Protein AF-A0A377BZ03-F1 (afdb_monomer_lite)

Radius of gyration: 14.29 Å; chains: 1; bounding box: 41×18×38 Å

Foldseek 3Di:
DPQQADKDKDWAKDKDQQDDDDDPVCSVVRIDIAGTKMFIDHRNDTPDIDHPVVVVVVPD

Organism: Escherichia coli (NCBI:txid562)

Sequence (60 aa):
MSGEHTLKAVRGSFIDVTRTVDNPEEIASALRFIEDGLLLIKQGKVEWFGEWEDGKASNS

InterPro domains:
  IPR011059 Metal-dependent hydrolase, composite domain superfamily [G3DSA:2.30.40.10] (4-60)
  IPR011059 Metal-dependent hydrolase, composite domain superfamily [SSF51338] (8-56)

Secondary structure (DSSP, 8-state):
---TT--EEEEEEEEEE-S--SSGGGHHHHEEEEEEEEEEEETTEEEEEEEHHHHHHT--

Structure (mmCIF, N/CA/C/O backbone):
data_AF-A0A377BZ03-F1
#
_entry.id   AF-A0A377BZ03-F1
#
loop_
_atom_site.group_PDB
_atom_site.id
_atom_site.type_symbol
_atom_site.label_atom_id
_atom_site.label_alt_id
_atom_site.label_comp_id
_atom_site.label_asym_id
_atom_site.label_entity_id
_atom_site.label_seq_id
_atom_site.pdbx_PDB_ins_code
_atom_site.Cartn_x
_atom_site.Cartn_y
_atom_site.Cartn_z
_atom_site.occupancy
_atom_site.B_iso_or_equiv
_atom_site.auth_seq_id
_atom_site.auth_comp_id
_atom_site.auth_asym_id
_atom_site.auth_atom_id
_atom_site.pdbx_PDB_model_num
ATOM 1 N N . MET A 1 1 ? -28.568 7.895 3.493 1.00 47.66 1 MET A N 1
ATOM 2 C CA . MET A 1 1 ? -27.405 7.054 3.143 1.00 47.66 1 MET A CA 1
ATOM 3 C C . MET A 1 1 ? -26.307 7.354 4.155 1.00 47.66 1 MET A C 1
ATOM 5 O O . MET A 1 1 ? -25.783 8.451 4.132 1.00 47.66 1 MET A O 1
ATOM 9 N N . SER A 1 2 ? -26.059 6.474 5.132 1.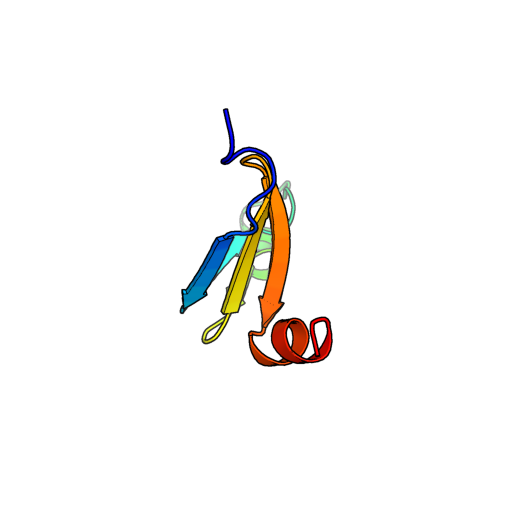00 56.81 2 SER A N 1
ATOM 10 C CA . SER A 1 2 ? -25.202 6.764 6.304 1.00 56.81 2 SER A CA 1
ATOM 11 C C . SER A 1 2 ? -23.783 6.181 6.222 1.00 56.81 2 SER A C 1
ATOM 13 O O . SER A 1 2 ? -22.981 6.411 7.119 1.00 56.81 2 SER A O 1
ATOM 15 N N . GLY A 1 3 ? -23.456 5.439 5.156 1.00 57.97 3 GLY A N 1
ATOM 16 C CA . GLY A 1 3 ? -22.152 4.782 4.990 1.00 57.97 3 GLY A CA 1
ATOM 17 C C . GLY A 1 3 ? -21.082 5.615 4.275 1.00 57.97 3 GLY A C 1
ATOM 18 O O . GLY A 1 3 ? -19.930 5.194 4.218 1.00 57.97 3 GLY A O 1
ATOM 19 N N . GLU A 1 4 ? -21.425 6.788 3.732 1.00 59.59 4 GLU A N 1
ATOM 20 C CA . GLU A 1 4 ? -20.504 7.619 2.931 1.00 59.59 4 GLU A CA 1
ATOM 21 C C . GLU A 1 4 ? -19.377 8.271 3.749 1.00 59.59 4 GLU A C 1
ATOM 23 O O . GLU A 1 4 ? -18.450 8.839 3.178 1.00 59.59 4 GLU A O 1
ATOM 28 N N . HIS A 1 5 ? -19.404 8.160 5.079 1.00 68.56 5 HIS A N 1
ATOM 29 C CA . HIS A 1 5 ? -18.386 8.741 5.960 1.00 68.56 5 HIS A CA 1
ATOM 30 C C . HIS A 1 5 ? -17.605 7.707 6.779 1.00 68.56 5 HIS A C 1
ATOM 32 O O . HIS A 1 5 ? -16.717 8.087 7.540 1.00 68.56 5 HIS A O 1
ATOM 38 N N . THR A 1 6 ? -17.898 6.412 6.636 1.00 86.31 6 THR A N 1
ATOM 39 C CA . THR A 1 6 ? -17.240 5.371 7.434 1.00 86.31 6 THR A CA 1
ATOM 40 C C . THR A 1 6 ? -15.875 5.020 6.850 1.00 86.31 6 THR A C 1
ATOM 42 O O . THR A 1 6 ? -15.771 4.607 5.693 1.00 86.31 6 THR A O 1
ATOM 45 N N . LEU A 1 7 ? -14.833 5.158 7.670 1.00 92.44 7 LEU A N 1
ATOM 46 C CA . LEU A 1 7 ? -13.499 4.649 7.371 1.00 92.44 7 LEU A CA 1
ATOM 47 C C . LEU A 1 7 ? -13.505 3.120 7.479 1.00 92.44 7 LEU A C 1
ATOM 49 O O . LEU A 1 7 ? -13.961 2.567 8.480 1.00 92.44 7 LEU A O 1
ATOM 53 N N . LYS A 1 8 ? -12.994 2.439 6.457 1.00 94.94 8 LYS A N 1
ATOM 54 C CA . LYS A 1 8 ? -12.758 0.992 6.473 1.00 94.94 8 LYS A CA 1
ATOM 55 C C . LYS A 1 8 ? -11.260 0.738 6.567 1.00 94.94 8 LYS A C 1
ATOM 57 O O . LYS A 1 8 ? -10.488 1.437 5.920 1.00 94.94 8 LYS A O 1
ATOM 62 N N . ALA A 1 9 ? -10.873 -0.270 7.337 1.00 96.44 9 ALA A N 1
ATOM 63 C CA . ALA A 1 9 ? -9.490 -0.692 7.502 1.00 96.44 9 ALA A CA 1
ATOM 64 C C . ALA A 1 9 ? -9.347 -2.158 7.085 1.00 96.44 9 ALA A C 1
ATOM 66 O O . ALA A 1 9 ? -10.150 -2.998 7.494 1.00 96.44 9 ALA A O 1
ATOM 67 N N . VAL A 1 10 ? -8.331 -2.460 6.279 1.00 97.81 10 VAL A N 1
ATOM 68 C CA . VAL A 1 10 ? -7.959 -3.822 5.882 1.00 97.81 10 VAL A CA 1
ATOM 69 C C . VAL A 1 10 ? -6.495 -4.031 6.254 1.00 97.81 10 VAL A C 1
ATOM 71 O O . VAL A 1 10 ? -5.647 -3.272 5.796 1.00 97.81 10 VAL A O 1
ATOM 74 N N . ARG A 1 11 ? -6.200 -5.039 7.080 1.00 97.81 11 ARG A N 1
ATOM 75 C CA . ARG A 1 11 ? -4.836 -5.417 7.477 1.00 97.81 11 ARG A CA 1
ATOM 76 C C . ARG A 1 11 ? -4.477 -6.775 6.881 1.00 97.81 11 ARG A C 1
ATOM 78 O O . ARG A 1 11 ? -5.331 -7.661 6.850 1.00 97.81 11 ARG A O 1
ATOM 85 N N . GLY A 1 12 ? -3.240 -6.938 6.434 1.00 98.12 12 GLY A N 1
ATOM 86 C CA . GLY A 1 12 ? -2.739 -8.187 5.864 1.00 98.12 12 GLY A CA 1
ATOM 87 C C . GLY A 1 12 ? -1.480 -7.970 5.037 1.00 98.12 12 GLY A C 1
ATOM 88 O O . GLY A 1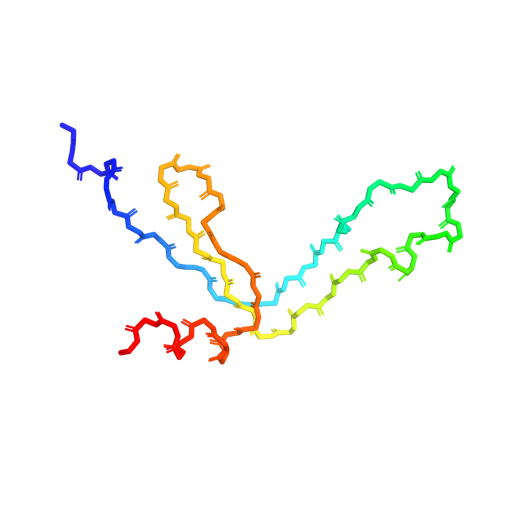 12 ? -0.900 -6.890 5.061 1.00 98.12 12 GLY A O 1
ATOM 89 N N . SER A 1 13 ? -1.083 -8.987 4.279 1.00 98.75 13 SER A N 1
ATOM 90 C CA . SER A 1 13 ? 0.041 -8.877 3.350 1.00 98.75 13 SER A CA 1
ATOM 91 C C . SER A 1 13 ? -0.426 -8.326 2.004 1.00 98.75 13 SER A C 1
ATOM 93 O O . SER A 1 13 ? -1.406 -8.813 1.434 1.00 98.75 13 SER A O 1
ATOM 95 N N . PHE A 1 14 ? 0.279 -7.324 1.482 1.00 98.75 14 PHE A N 1
ATOM 96 C CA . PHE A 1 14 ? -0.073 -6.626 0.247 1.00 98.75 14 PHE A CA 1
ATOM 97 C C . PHE A 1 14 ? 1.086 -6.612 -0.747 1.00 98.75 14 PHE A C 1
ATOM 99 O O . PHE A 1 14 ? 2.255 -6.567 -0.365 1.00 98.75 14 PHE A O 1
ATOM 106 N N . ILE A 1 15 ? 0.742 -6.601 -2.034 1.00 98.69 15 ILE A N 1
ATOM 107 C CA . ILE A 1 15 ? 1.683 -6.457 -3.143 1.00 98.69 15 ILE A CA 1
ATOM 108 C C . ILE A 1 15 ? 1.113 -5.497 -4.187 1.00 98.69 15 ILE A C 1
ATOM 110 O O . ILE A 1 15 ? -0.051 -5.617 -4.574 1.00 98.69 15 ILE A O 1
ATOM 114 N N . ASP A 1 16 ? 1.925 -4.547 -4.641 1.00 98.62 16 ASP A N 1
ATOM 115 C CA . ASP A 1 16 ? 1.585 -3.624 -5.723 1.00 98.62 16 ASP A CA 1
ATOM 116 C C . ASP A 1 16 ? 2.824 -3.173 -6.514 1.00 98.62 16 ASP A C 1
ATOM 118 O O . ASP A 1 16 ? 3.967 -3.421 -6.129 1.00 98.62 16 ASP A O 1
ATOM 122 N N . VAL A 1 17 ? 2.593 -2.517 -7.654 1.00 98.44 17 VAL A N 1
ATOM 123 C CA . VAL A 1 17 ? 3.630 -1.823 -8.430 1.00 98.44 17 VAL A CA 1
ATOM 124 C C . VAL A 1 17 ? 3.351 -0.327 -8.322 1.00 98.44 17 VAL A C 1
ATOM 126 O O . VAL A 1 17 ? 2.298 0.151 -8.735 1.00 98.44 17 VAL A O 1
ATOM 129 N N . THR A 1 18 ? 4.288 0.407 -7.729 1.00 98.44 18 THR A N 1
ATOM 130 C CA . THR A 1 18 ? 4.060 1.761 -7.192 1.00 98.44 18 THR A CA 1
ATOM 131 C C . THR A 1 18 ? 4.102 2.883 -8.226 1.00 98.44 18 THR A C 1
ATOM 133 O O . THR A 1 18 ? 3.621 3.985 -7.963 1.00 98.44 18 THR A O 1
ATOM 136 N N . ARG A 1 19 ? 4.679 2.628 -9.402 1.00 98.56 19 ARG A N 1
ATOM 137 C CA . ARG A 1 19 ? 4.773 3.586 -10.507 1.00 98.56 19 ARG A CA 1
ATOM 138 C C . ARG A 1 19 ? 4.749 2.864 -11.848 1.00 98.56 19 ARG A C 1
ATOM 140 O O . ARG A 1 19 ? 5.100 1.690 -11.929 1.00 98.56 19 ARG A O 1
ATOM 147 N N . THR A 1 20 ? 4.372 3.583 -12.897 1.00 98.44 20 THR A N 1
ATOM 148 C CA . THR A 1 20 ? 4.546 3.118 -14.276 1.00 98.44 20 THR A CA 1
ATOM 149 C C . THR A 1 20 ? 6.030 2.964 -14.602 1.00 98.44 20 THR A C 1
ATOM 151 O O . THR A 1 20 ? 6.862 3.699 -14.067 1.00 98.44 20 THR A O 1
ATOM 154 N N . VAL A 1 21 ? 6.350 2.023 -15.485 1.00 98.19 21 VAL A N 1
ATOM 155 C CA . VAL A 1 21 ? 7.710 1.763 -15.969 1.00 98.19 21 VAL A CA 1
ATOM 156 C C . VAL A 1 21 ? 7.690 1.614 -17.483 1.00 98.19 21 VAL A C 1
ATOM 158 O O . VAL A 1 21 ? 6.681 1.175 -18.038 1.00 98.19 21 VAL A O 1
ATOM 161 N N . ASP A 1 22 ? 8.803 1.955 -18.125 1.00 98.38 22 ASP A N 1
ATOM 162 C CA . ASP A 1 22 ? 8.931 1.876 -19.582 1.00 98.38 22 ASP A CA 1
ATOM 163 C C . ASP A 1 22 ? 9.536 0.538 -20.035 1.00 98.38 22 ASP A C 1
ATOM 165 O O . ASP A 1 22 ? 9.233 0.068 -21.131 1.00 98.38 22 ASP A O 1
ATOM 169 N N . ASN A 1 23 ? 10.337 -0.108 -19.174 1.00 98.00 23 ASN A N 1
ATOM 170 C CA . ASN A 1 23 ? 10.996 -1.382 -19.465 1.00 98.00 23 ASN A CA 1
ATOM 171 C C . ASN A 1 23 ? 10.682 -2.457 -18.401 1.00 98.00 23 ASN A C 1
ATOM 173 O O . ASN A 1 23 ? 10.600 -2.138 -17.208 1.00 98.00 23 ASN A O 1
ATOM 177 N N . PRO A 1 24 ? 10.534 -3.744 -18.781 1.00 97.94 24 PRO A N 1
ATOM 178 C CA . PRO A 1 24 ? 10.239 -4.827 -17.837 1.00 97.94 24 PRO A CA 1
ATOM 179 C C . PRO A 1 24 ? 11.277 -4.998 -16.719 1.00 97.94 24 PRO A C 1
ATOM 181 O O . PRO A 1 24 ? 10.924 -5.371 -15.600 1.00 97.94 24 PRO A O 1
ATOM 184 N N . GLU A 1 25 ? 12.549 -4.705 -16.989 1.00 98.12 25 GLU A N 1
ATOM 185 C CA . GLU A 1 25 ? 13.649 -4.807 -16.025 1.00 98.12 25 GLU A CA 1
ATOM 186 C C . GLU A 1 25 ? 13.469 -3.852 -14.832 1.00 98.12 25 GLU A C 1
ATOM 188 O O . GLU A 1 25 ? 13.980 -4.105 -13.741 1.00 98.12 25 GLU A O 1
ATOM 193 N N . GLU A 1 26 ? 12.695 -2.777 -15.005 1.00 98.06 26 GLU A N 1
ATOM 194 C CA . GLU A 1 26 ? 12.434 -1.786 -13.962 1.00 98.06 26 GLU A CA 1
ATOM 195 C C . GLU A 1 26 ? 11.323 -2.209 -12.993 1.00 98.06 26 GLU A C 1
ATOM 197 O O . GLU A 1 26 ? 11.227 -1.636 -11.903 1.00 98.06 26 GLU A O 1
ATOM 202 N N . ILE A 1 27 ? 10.517 -3.228 -13.329 1.00 98.00 27 ILE A N 1
ATOM 203 C CA . ILE A 1 27 ? 9.384 -3.683 -12.501 1.00 98.00 27 ILE A CA 1
ATOM 204 C C . ILE A 1 27 ? 9.853 -4.025 -11.088 1.00 98.00 27 ILE A C 1
ATOM 206 O O . ILE A 1 27 ? 9.218 -3.611 -10.122 1.00 98.00 27 ILE A O 1
ATOM 210 N N . ALA A 1 28 ? 10.991 -4.712 -10.948 1.00 97.94 28 ALA A N 1
ATOM 211 C CA . ALA A 1 28 ? 11.532 -5.090 -9.642 1.00 97.94 28 ALA A CA 1
ATOM 212 C C . ALA A 1 28 ? 11.799 -3.874 -8.737 1.00 97.94 28 ALA A C 1
ATOM 214 O O . ALA A 1 28 ? 11.603 -3.950 -7.530 1.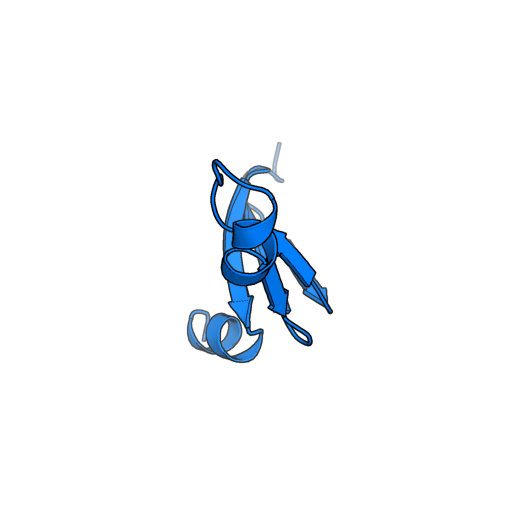00 97.94 28 ALA A O 1
ATOM 215 N N . SER A 1 29 ? 12.188 -2.736 -9.319 1.00 98.06 29 SER A N 1
ATOM 216 C CA . SER A 1 29 ? 12.426 -1.486 -8.584 1.00 98.06 29 SER A CA 1
ATOM 217 C C . SER A 1 29 ? 11.150 -0.690 -8.279 1.00 98.06 29 SER A C 1
ATOM 219 O O . SER A 1 29 ? 11.193 0.292 -7.538 1.00 98.06 29 SER A O 1
ATOM 221 N N . ALA A 1 30 ? 10.026 -1.042 -8.904 1.00 98.50 30 ALA A N 1
ATOM 222 C CA . ALA A 1 30 ? 8.714 -0.441 -8.670 1.00 98.50 30 ALA A CA 1
ATOM 223 C C . ALA A 1 30 ? 7.805 -1.340 -7.820 1.00 98.50 30 ALA A C 1
ATOM 225 O O . ALA A 1 30 ? 6.805 -0.855 -7.285 1.00 98.50 30 ALA A O 1
ATOM 226 N N . LEU A 1 31 ? 8.150 -2.623 -7.695 1.00 98.56 31 LEU A N 1
ATOM 227 C CA . LEU A 1 31 ? 7.439 -3.601 -6.892 1.00 98.56 31 LEU A CA 1
ATOM 228 C C . LEU A 1 31 ? 7.573 -3.260 -5.409 1.00 98.56 31 LEU A C 1
ATOM 230 O O . LEU A 1 31 ? 8.669 -3.019 -4.902 1.00 98.56 31 LEU A O 1
ATOM 234 N N . ARG A 1 32 ? 6.449 -3.289 -4.706 1.00 98.62 32 ARG A N 1
ATOM 235 C CA . ARG A 1 32 ? 6.392 -3.163 -3.258 1.00 98.62 32 ARG A CA 1
ATOM 236 C C . ARG A 1 32 ? 5.651 -4.360 -2.691 1.00 98.62 32 ARG A C 1
ATOM 238 O O . ARG A 1 32 ? 4.583 -4.734 -3.170 1.00 98.62 32 ARG A O 1
ATOM 245 N N . PHE A 1 33 ? 6.237 -4.939 -1.654 1.00 98.62 33 PHE A N 1
ATOM 246 C CA . PHE A 1 33 ? 5.622 -5.967 -0.833 1.00 98.62 33 PHE A CA 1
ATOM 247 C C . PHE A 1 33 ? 5.646 -5.490 0.615 1.00 98.62 33 PHE A C 1
ATOM 249 O O . PHE A 1 33 ? 6.697 -5.080 1.102 1.00 98.62 33 PHE A O 1
ATOM 256 N N . ILE A 1 34 ? 4.488 -5.523 1.266 1.00 98.56 34 ILE A N 1
ATOM 257 C CA . ILE A 1 34 ? 4.326 -5.186 2.680 1.00 98.56 34 ILE A CA 1
ATOM 258 C C . ILE A 1 34 ? 3.743 -6.424 3.358 1.00 98.56 34 ILE A C 1
ATOM 260 O O . ILE A 1 34 ? 2.621 -6.825 3.042 1.00 98.56 34 ILE A O 1
ATOM 264 N N . GLU A 1 35 ? 4.500 -7.047 4.259 1.00 98.56 35 GLU A N 1
ATOM 265 C CA . GLU A 1 35 ? 4.088 -8.294 4.916 1.00 98.56 35 GLU A CA 1
ATOM 266 C C . GLU A 1 35 ? 2.960 -8.064 5.935 1.00 98.56 35 GLU A C 1
ATOM 268 O O . GLU A 1 35 ? 2.000 -8.837 5.964 1.00 98.56 35 GLU A O 1
ATOM 273 N N . ASP A 1 36 ? 3.034 -6.976 6.709 1.00 98.38 36 ASP A N 1
ATOM 274 C CA . ASP A 1 36 ? 2.040 -6.574 7.712 1.00 98.38 36 ASP A CA 1
ATOM 275 C C . ASP A 1 36 ? 1.514 -5.159 7.429 1.00 98.38 36 ASP A C 1
ATOM 277 O O . ASP A 1 36 ? 1.790 -4.193 8.138 1.00 98.38 36 ASP A O 1
ATOM 281 N N . GLY A 1 37 ? 0.771 -5.023 6.333 1.00 98.38 37 GLY A N 1
ATOM 282 C CA . GLY A 1 37 ? 0.291 -3.738 5.841 1.00 98.38 37 GLY A CA 1
ATOM 283 C C . GLY A 1 37 ? -1.091 -3.361 6.354 1.00 98.38 37 GLY A C 1
ATOM 284 O O . GLY A 1 37 ? -1.876 -4.194 6.814 1.00 98.38 37 GLY A O 1
ATOM 285 N N . LEU A 1 38 ? -1.419 -2.082 6.201 1.00 98.38 38 LEU A N 1
ATOM 286 C CA . LEU A 1 38 ? -2.735 -1.513 6.456 1.00 98.38 38 LEU A CA 1
ATOM 287 C C . LEU A 1 38 ? -3.193 -0.675 5.263 1.00 98.38 38 LEU A C 1
ATOM 289 O O . LEU A 1 38 ? -2.486 0.211 4.793 1.00 98.38 38 LEU A O 1
ATOM 293 N N . LEU A 1 39 ? -4.421 -0.924 4.817 1.00 98.25 39 LEU A N 1
ATOM 294 C CA . LEU A 1 39 ? -5.122 -0.156 3.800 1.00 98.25 39 LEU A CA 1
ATOM 295 C C . LEU A 1 39 ? -6.348 0.521 4.424 1.00 98.25 39 LEU A C 1
ATOM 297 O O . LEU A 1 39 ? -7.277 -0.152 4.882 1.00 98.25 39 LEU A O 1
ATOM 301 N N . LEU A 1 40 ? -6.362 1.852 4.416 1.00 96.25 40 LEU A N 1
ATOM 302 C CA . LEU A 1 40 ? -7.498 2.663 4.842 1.00 96.25 40 LEU A CA 1
ATOM 303 C C . LEU A 1 40 ? -8.297 3.128 3.625 1.00 96.25 40 LEU A C 1
ATOM 305 O O . LEU A 1 40 ? -7.750 3.708 2.687 1.00 96.25 40 LEU A O 1
ATOM 309 N N . ILE A 1 41 ? -9.605 2.880 3.647 1.00 95.88 41 ILE A N 1
ATOM 310 C CA . ILE A 1 41 ? -10.523 3.188 2.549 1.00 95.88 41 ILE A CA 1
ATOM 311 C C . ILE A 1 41 ? -11.618 4.115 3.058 1.00 95.88 41 ILE A C 1
ATOM 313 O O . ILE A 1 41 ? -12.344 3.783 4.000 1.00 95.88 41 ILE A O 1
ATOM 317 N N . LYS A 1 42 ? -11.795 5.245 2.378 1.00 94.19 42 LYS A N 1
ATOM 318 C CA . LYS A 1 42 ? -12.876 6.198 2.632 1.00 94.19 42 LYS A CA 1
ATOM 319 C C . LYS A 1 42 ? -13.530 6.565 1.308 1.00 94.19 42 LYS A C 1
ATOM 321 O O . LYS A 1 42 ? -12.850 6.817 0.321 1.00 94.19 42 LYS A O 1
ATOM 326 N N . GLN A 1 43 ? -14.863 6.525 1.261 1.00 93.19 43 GLN A N 1
ATOM 327 C C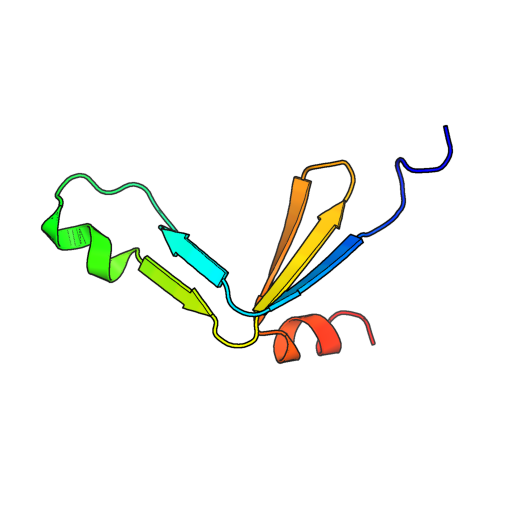A . GLN A 1 43 ? -15.635 6.861 0.050 1.00 93.19 43 GLN A CA 1
ATOM 328 C C . GLN A 1 43 ? -15.193 6.095 -1.215 1.00 93.19 43 GLN A C 1
ATOM 330 O O . GLN A 1 43 ? -15.176 6.636 -2.317 1.00 93.19 43 GLN A O 1
ATOM 335 N N . GLY A 1 44 ? -14.813 4.823 -1.054 1.00 93.62 44 GLY A N 1
ATOM 336 C CA . GLY A 1 44 ? -14.379 3.972 -2.167 1.00 93.62 44 GLY A CA 1
ATOM 337 C C . GLY A 1 44 ? -12.994 4.305 -2.731 1.00 93.62 44 GLY A C 1
ATOM 338 O O . GLY A 1 44 ? -12.632 3.764 -3.771 1.00 93.62 44 GLY A O 1
ATOM 339 N N . LYS A 1 45 ? -12.217 5.165 -2.062 1.00 95.69 45 LYS A N 1
ATOM 340 C CA . LYS A 1 45 ? -10.843 5.517 -2.437 1.00 95.69 45 LYS A CA 1
ATOM 341 C C . LYS A 1 45 ? -9.856 5.097 -1.356 1.00 95.69 45 LYS A C 1
ATOM 343 O O . LYS A 1 45 ? -10.222 4.994 -0.185 1.00 95.69 45 LYS A O 1
ATOM 348 N N . VAL A 1 46 ? -8.612 4.869 -1.769 1.00 96.69 46 VAL A N 1
ATOM 349 C CA . VAL A 1 46 ? -7.485 4.672 -0.853 1.00 96.69 46 VAL A CA 1
ATOM 350 C C . VAL A 1 46 ? -7.187 6.005 -0.176 1.00 96.69 46 VAL A C 1
ATOM 352 O O . VAL A 1 46 ? -6.803 6.960 -0.844 1.00 96.69 46 VAL A O 1
ATOM 355 N N . GLU A 1 47 ? -7.402 6.063 1.134 1.00 95.81 47 GLU A N 1
ATOM 356 C CA . GLU A 1 47 ? -7.067 7.219 1.970 1.00 95.81 47 GLU A CA 1
ATOM 357 C C . GLU A 1 47 ? -5.611 7.126 2.444 1.00 95.81 47 GLU A C 1
ATOM 359 O O . GLU A 1 47 ? -4.897 8.123 2.480 1.00 95.81 47 GLU A O 1
ATOM 364 N N . TRP A 1 48 ? -5.160 5.915 2.792 1.00 97.00 48 TRP A N 1
ATOM 365 C CA . TRP A 1 48 ? -3.809 5.653 3.285 1.00 97.00 48 TRP A CA 1
ATOM 366 C C . TRP A 1 48 ? -3.417 4.191 3.041 1.00 97.00 48 TRP A C 1
ATOM 368 O O . TRP A 1 48 ? -4.267 3.301 3.137 1.00 97.00 48 TRP A O 1
ATOM 378 N N . PHE A 1 49 ? -2.143 3.938 2.738 1.00 98.12 49 PHE A N 1
ATOM 379 C CA . PHE A 1 49 ? -1.607 2.592 2.531 1.00 98.12 49 PHE A CA 1
ATOM 380 C C . PHE A 1 49 ? -0.118 2.520 2.907 1.00 98.12 49 PHE A C 1
ATOM 382 O O . PHE A 1 49 ? 0.679 3.309 2.396 1.00 98.12 49 PHE A O 1
ATOM 389 N N . GLY A 1 50 ? 0.252 1.572 3.769 1.00 97.88 50 GLY A N 1
ATOM 390 C CA . GLY A 1 50 ? 1.614 1.418 4.292 1.00 97.88 50 GLY A CA 1
ATOM 391 C C . GLY A 1 50 ? 1.725 0.321 5.356 1.00 97.88 50 GLY A C 1
ATOM 392 O O . GLY A 1 50 ? 0.834 -0.522 5.466 1.00 97.88 50 GLY A O 1
ATOM 393 N N . GLU A 1 51 ? 2.806 0.342 6.137 1.00 98.19 51 GLU A N 1
ATOM 394 C CA . GLU A 1 51 ? 3.042 -0.587 7.253 1.00 98.19 51 GLU A CA 1
ATOM 395 C C . GLU A 1 51 ? 2.008 -0.395 8.372 1.00 98.19 51 GLU A C 1
ATOM 397 O O . GLU A 1 51 ? 1.699 0.727 8.775 1.00 98.19 51 GLU A O 1
ATOM 402 N N . TRP A 1 52 ? 1.483 -1.481 8.936 1.00 96.94 52 TRP A N 1
ATOM 403 C CA . TRP A 1 52 ? 0.492 -1.412 10.016 1.00 96.94 52 TRP A CA 1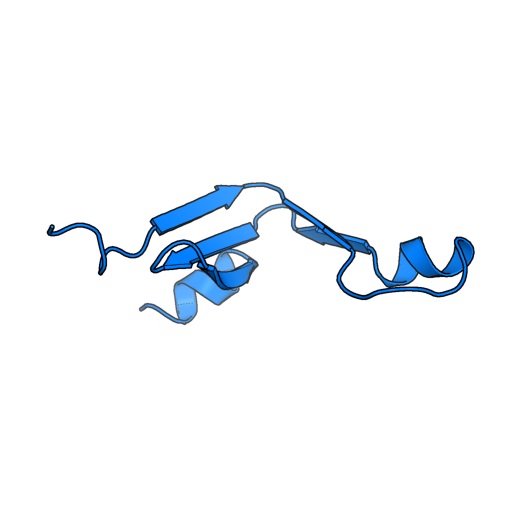
ATOM 404 C C . TRP A 1 52 ? 0.948 -0.545 11.202 1.00 96.94 52 TRP A C 1
ATOM 406 O O . TRP A 1 52 ? 0.144 0.201 11.767 1.00 96.94 52 TRP A O 1
ATOM 416 N N . GLU A 1 53 ? 2.228 -0.620 11.570 1.00 95.69 53 GLU A N 1
ATOM 417 C CA . GLU A 1 53 ? 2.793 0.144 12.686 1.00 95.69 53 GLU A CA 1
ATOM 418 C C . GLU A 1 53 ? 2.712 1.664 12.463 1.00 95.69 53 GLU A C 1
ATOM 420 O O . GLU A 1 53 ? 2.294 2.392 13.368 1.00 95.69 53 GLU A O 1
ATOM 425 N N . ASP A 1 54 ? 2.990 2.136 11.246 1.00 94.88 54 ASP A N 1
ATOM 426 C CA . ASP A 1 54 ? 2.930 3.561 10.890 1.00 94.88 54 ASP A CA 1
ATOM 427 C C . ASP A 1 54 ? 1.486 4.086 10.896 1.00 94.88 54 ASP A C 1
ATOM 429 O O . ASP A 1 54 ? 1.186 5.199 11.350 1.00 94.88 54 ASP A O 1
ATOM 433 N N . GLY A 1 55 ? 0.559 3.254 10.415 1.00 88.00 55 GLY A N 1
ATOM 434 C CA . GLY A 1 55 ? -0.860 3.583 10.353 1.00 88.00 55 GLY A CA 1
ATOM 435 C C . GLY A 1 55 ? -1.532 3.634 11.726 1.00 88.00 55 GLY A C 1
ATOM 436 O O . GLY A 1 55 ? -2.433 4.449 11.938 1.00 88.00 55 GLY A O 1
ATOM 437 N 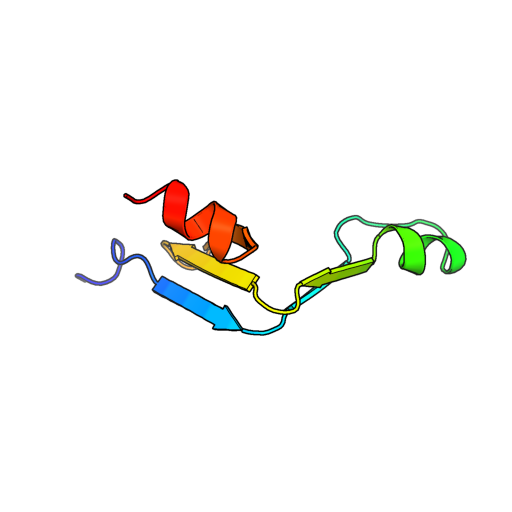N . LYS A 1 56 ? -1.076 2.817 12.686 1.00 83.69 56 LYS A N 1
ATOM 438 C CA . LYS A 1 56 ? -1.538 2.883 14.084 1.00 83.69 56 LYS A CA 1
ATOM 439 C C . LYS A 1 56 ? -1.173 4.206 14.751 1.00 83.69 56 LYS A C 1
ATOM 441 O O . LYS A 1 56 ? -2.031 4.802 15.394 1.00 83.69 56 LYS A O 1
ATOM 446 N N . ALA A 1 57 ? 0.074 4.655 14.597 1.00 70.06 57 ALA A N 1
ATOM 447 C CA . ALA A 1 57 ? 0.582 5.863 15.253 1.00 70.06 57 ALA A CA 1
ATOM 448 C C . ALA A 1 57 ? -0.096 7.151 14.753 1.00 70.06 57 ALA A C 1
ATOM 450 O O . ALA A 1 57 ? -0.142 8.153 15.460 1.00 70.06 57 ALA A O 1
ATOM 451 N N . SER A 1 58 ? -0.647 7.118 13.539 1.00 58.47 58 SER A N 1
ATOM 452 C CA . SER A 1 58 ? -1.309 8.263 12.905 1.00 58.47 58 SER A CA 1
ATOM 453 C C . SER A 1 58 ? -2.774 8.460 13.338 1.00 58.47 58 SER A C 1
ATOM 455 O O . SER A 1 58 ? -3.385 9.455 12.957 1.00 58.47 58 SER A O 1
ATOM 457 N N . ASN A 1 59 ? -3.349 7.525 14.106 1.00 51.09 59 ASN A N 1
ATOM 458 C CA . ASN A 1 59 ? -4.758 7.530 14.534 1.00 51.09 59 ASN A CA 1
ATOM 459 C C . ASN A 1 59 ? -4.942 7.373 16.061 1.00 51.09 59 ASN A C 1
ATOM 461 O O . ASN A 1 59 ? -6.064 7.134 16.516 1.00 51.09 59 ASN A O 1
ATOM 465 N N . SER A 1 60 ? -3.855 7.474 16.835 1.00 48.44 60 SER A N 1
ATOM 466 C CA . SER A 1 60 ? -3.846 7.478 18.308 1.00 48.44 60 SER A CA 1
ATOM 467 C C . SER A 1 60 ? -3.885 8.880 18.901 1.00 48.44 60 SER A C 1
ATOM 469 O O . SER A 1 60 ? -3.214 9.764 18.326 1.00 48.44 60 SER A O 1
#

pLDDT: mean 90.84, std 14.54, range [47.66, 98.75]